Protein AF-A0A8J4M2N2-F1 (afdb_monomer_lite)

Radius of gyration: 11.36 Å; chains: 1; bounding box: 22×30×27 Å

InterPro domains:
  IPR025549 YjzC-like protein [PF14168] (2-44)

Structure (mmCIF, N/CA/C/O backbone):
data_AF-A0A8J4M2N2-F1
#
_entry.id   AF-A0A8J4M2N2-F1
#
loop_
_atom_site.group_PDB
_atom_site.id
_atom_site.type_symbol
_atom_site.label_atom_id
_atom_sit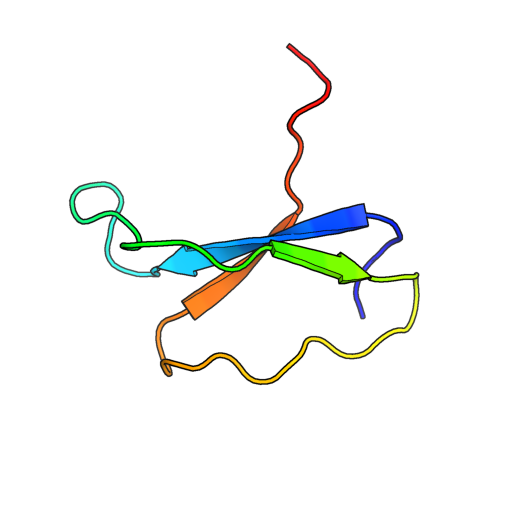e.label_alt_id
_atom_site.label_comp_id
_atom_site.label_asym_id
_atom_site.label_entity_id
_atom_site.label_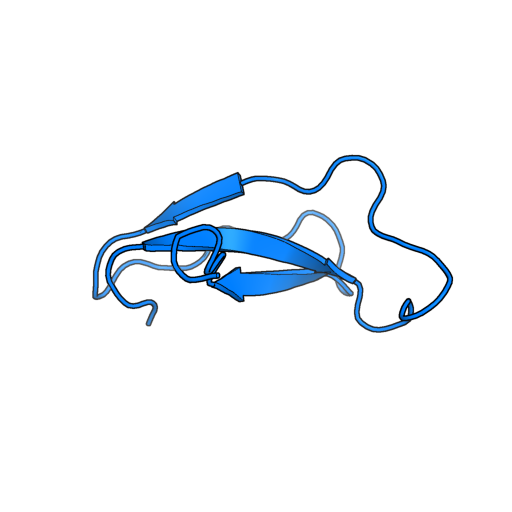seq_id
_atom_site.pdbx_PDB_ins_code
_atom_site.Cartn_x
_atom_site.Cartn_y
_atom_site.Cartn_z
_atom_site.occupancy
_atom_site.B_iso_or_equiv
_atom_site.auth_seq_id
_atom_site.auth_comp_id
_atom_site.auth_asym_id
_atom_site.auth_atom_id
_atom_site.pdbx_PDB_model_num
ATOM 1 N N . MET A 1 1 ? 2.168 -0.980 10.473 1.00 70.44 1 MET A N 1
ATOM 2 C CA . MET A 1 1 ? 0.772 -0.518 10.359 1.00 70.44 1 MET A CA 1
ATOM 3 C C . MET A 1 1 ? 0.735 0.753 9.516 1.00 70.44 1 MET A C 1
ATOM 5 O O . MET A 1 1 ? 1.562 1.626 9.770 1.00 70.44 1 MET A O 1
ATOM 9 N N . PRO A 1 2 ? -0.134 0.836 8.497 1.00 79.00 2 PRO A N 1
ATOM 10 C CA . PRO A 1 2 ? -0.359 2.024 7.684 1.00 79.00 2 PRO A CA 1
ATOM 11 C C . PRO A 1 2 ? -1.003 3.140 8.515 1.00 79.00 2 PRO A C 1
ATOM 13 O O . PRO A 1 2 ? -1.518 2.908 9.610 1.00 79.00 2 PRO A O 1
ATOM 16 N N . ASN A 1 3 ? -0.951 4.353 7.975 1.00 84.06 3 ASN A N 1
ATOM 17 C CA . ASN A 1 3 ? -1.788 5.474 8.388 1.00 84.06 3 ASN A CA 1
ATOM 18 C C . ASN A 1 3 ? -2.980 5.559 7.425 1.00 84.06 3 ASN A C 1
ATOM 20 O O . ASN A 1 3 ? -2.927 4.978 6.345 1.00 84.06 3 ASN A O 1
ATOM 24 N N . ASN A 1 4 ? -4.018 6.317 7.787 1.00 85.94 4 ASN A N 1
ATOM 25 C CA . ASN A 1 4 ? -5.132 6.581 6.875 1.00 85.94 4 ASN A CA 1
ATOM 26 C C . ASN A 1 4 ? -4.609 7.176 5.561 1.00 85.94 4 ASN A C 1
ATOM 28 O O . ASN A 1 4 ? -3.994 8.246 5.576 1.00 85.94 4 ASN A O 1
ATOM 32 N N . GLY A 1 5 ? -4.865 6.501 4.444 1.00 88.31 5 GLY A N 1
ATOM 33 C CA . GLY A 1 5 ? -4.484 7.007 3.133 1.00 88.31 5 GLY A CA 1
ATOM 34 C C . GLY A 1 5 ? -4.564 5.976 2.019 1.00 88.31 5 GLY A C 1
ATOM 35 O O . GLY A 1 5 ? -4.800 4.788 2.243 1.00 88.31 5 GLY A O 1
ATOM 36 N N . THR A 1 6 ? -4.351 6.463 0.802 1.00 89.31 6 THR A N 1
ATOM 37 C CA . THR A 1 6 ? -4.226 5.630 -0.392 1.00 89.31 6 THR A CA 1
ATOM 38 C C . THR A 1 6 ? -2.767 5.254 -0.591 1.00 89.31 6 THR A C 1
ATOM 40 O O . THR A 1 6 ? -1.871 6.084 -0.454 1.00 89.31 6 THR A O 1
ATOM 43 N N . TYR A 1 7 ? -2.521 3.991 -0.892 1.00 87.56 7 TYR A N 1
ATOM 44 C CA . TYR A 1 7 ? -1.209 3.423 -1.140 1.00 87.56 7 TYR A CA 1
ATOM 45 C C . TYR A 1 7 ? -1.178 2.830 -2.540 1.00 87.56 7 TYR A C 1
ATOM 47 O O . TYR A 1 7 ? -2.146 2.197 -2.955 1.00 87.56 7 TYR A O 1
ATOM 55 N N . SER A 1 8 ? -0.048 2.974 -3.222 1.00 87.25 8 SER A N 1
ATOM 56 C CA . SER A 1 8 ? 0.193 2.371 -4.532 1.00 87.25 8 SER A CA 1
ATOM 57 C C . SER A 1 8 ? 1.384 1.422 -4.469 1.00 87.25 8 SER A C 1
ATOM 59 O O . SER A 1 8 ? 2.356 1.673 -3.744 1.00 87.25 8 SER A O 1
ATOM 61 N N . GLU A 1 9 ? 1.331 0.330 -5.226 1.00 85.69 9 GLU A N 1
ATOM 62 C CA . GLU A 1 9 ? 2.476 -0.568 -5.366 1.00 85.69 9 GLU A CA 1
ATOM 63 C C . GLU A 1 9 ? 3.621 0.109 -6.132 1.00 85.69 9 GLU A C 1
ATOM 65 O O . GLU A 1 9 ? 3.439 0.674 -7.209 1.00 85.69 9 GLU A O 1
ATOM 70 N N . VAL A 1 10 ? 4.834 0.000 -5.592 1.00 79.62 10 VAL A N 1
ATOM 71 C CA . VAL A 1 10 ? 6.080 0.437 -6.231 1.00 79.62 10 VAL A CA 1
ATOM 72 C C . VAL A 1 10 ? 7.085 -0.715 -6.267 1.00 79.62 10 VAL A C 1
ATOM 74 O O . VAL A 1 10 ? 7.171 -1.510 -5.331 1.00 79.62 10 VAL A O 1
ATOM 77 N N . GLY A 1 11 ? 7.841 -0.829 -7.359 1.00 73.94 11 GLY A N 1
ATOM 78 C CA . GLY A 1 11 ? 8.868 -1.855 -7.541 1.00 73.94 11 GLY A CA 1
ATOM 79 C C . GLY A 1 11 ? 10.222 -1.397 -7.002 1.00 73.94 11 GLY A C 1
ATOM 80 O O . GLY A 1 11 ? 10.618 -0.253 -7.207 1.00 73.94 11 GLY A O 1
ATOM 81 N N . GLU A 1 12 ? 10.959 -2.291 -6.339 1.00 61.97 12 GLU A N 1
ATOM 82 C CA . GLU A 1 12 ? 12.236 -1.956 -5.683 1.00 61.97 12 GLU A CA 1
ATOM 83 C C . GLU A 1 12 ? 13.388 -1.641 -6.661 1.00 61.97 12 GLU A C 1
ATOM 85 O O . GLU A 1 12 ? 14.296 -0.883 -6.330 1.00 61.97 12 GLU A O 1
ATOM 90 N N . ARG A 1 13 ? 13.355 -2.179 -7.890 1.00 56.38 13 ARG A N 1
ATOM 91 C CA . ARG A 1 13 ? 14.478 -2.110 -8.851 1.00 56.38 13 ARG A CA 1
ATOM 92 C C . ARG A 1 13 ? 14.391 -1.022 -9.919 1.00 56.38 13 ARG A C 1
ATOM 94 O O . ARG A 1 13 ? 15.189 -1.011 -10.850 1.00 56.38 13 ARG A O 1
ATOM 101 N N . ALA A 1 14 ? 13.432 -0.113 -9.829 1.00 49.12 14 ALA A N 1
ATOM 102 C CA . ALA A 1 14 ? 12.967 0.544 -11.036 1.00 49.12 14 ALA A CA 1
ATOM 103 C C . ALA A 1 14 ? 12.733 2.048 -10.881 1.00 49.12 14 ALA A C 1
ATOM 105 O O . ALA A 1 14 ? 11.660 2.538 -11.206 1.00 49.12 14 ALA A O 1
ATOM 106 N N . PHE A 1 15 ? 13.778 2.807 -10.537 1.00 51.56 15 PHE A N 1
ATOM 107 C CA . PHE A 1 15 ? 13.823 4.214 -10.966 1.00 51.56 15 PHE A CA 1
ATOM 108 C C . PHE A 1 15 ? 13.718 4.342 -12.505 1.00 51.56 15 PHE A C 1
ATOM 110 O O . PHE A 1 15 ? 13.354 5.402 -12.992 1.00 51.56 15 PHE A O 1
ATOM 117 N N . HIS A 1 16 ? 13.991 3.260 -13.257 1.00 53.25 16 HIS A N 1
ATOM 118 C CA . HIS A 1 16 ? 13.959 3.221 -14.726 1.00 53.25 16 HIS A CA 1
ATOM 119 C C . HIS A 1 16 ? 13.009 2.174 -15.349 1.00 53.25 16 HIS A C 1
ATOM 121 O O . HIS A 1 16 ? 12.783 2.226 -16.550 1.00 53.25 16 HIS A O 1
ATOM 127 N N . MET A 1 17 ? 12.451 1.224 -14.584 1.00 58.00 17 MET A N 1
ATOM 128 C CA . MET A 1 17 ? 11.693 0.071 -15.133 1.00 58.00 17 MET A CA 1
ATOM 129 C C . MET A 1 17 ? 10.201 0.022 -14.749 1.00 58.00 17 MET A C 1
ATOM 131 O O . MET A 1 17 ? 9.527 -0.933 -15.116 1.00 58.00 17 MET A O 1
ATOM 135 N N . GLY A 1 18 ? 9.685 1.038 -14.040 1.00 59.34 18 GLY A N 1
ATOM 136 C CA . GLY A 1 18 ? 8.277 1.159 -13.641 1.00 59.34 18 GLY A CA 1
ATOM 137 C C . GLY A 1 18 ? 7.673 -0.042 -12.889 1.00 59.34 18 GLY A C 1
ATOM 138 O O . GLY A 1 18 ? 8.289 -1.085 -12.685 1.00 59.34 18 GLY A O 1
ATOM 139 N N . VAL A 1 19 ? 6.428 0.116 -12.443 1.00 64.81 19 VAL A N 1
ATOM 140 C CA . VAL A 1 19 ? 5.515 -1.007 -12.189 1.00 64.81 19 VAL A CA 1
ATOM 141 C C . VAL A 1 19 ? 4.486 -0.937 -13.303 1.00 64.81 19 VAL A C 1
ATOM 143 O O . VAL A 1 19 ? 3.832 0.092 -13.449 1.00 64.81 19 VAL A O 1
ATOM 146 N N . ASN A 1 20 ? 4.358 -1.995 -14.103 1.00 65.19 20 ASN A N 1
ATOM 147 C CA . ASN A 1 20 ? 3.249 -2.091 -15.047 1.00 65.19 20 ASN A CA 1
ATOM 148 C C . ASN A 1 20 ? 1.966 -2.336 -14.247 1.00 65.19 20 ASN A C 1
ATOM 150 O O . ASN A 1 20 ? 1.889 -3.338 -13.533 1.00 65.19 20 ASN A O 1
ATOM 154 N N . ASP A 1 21 ? 1.019 -1.404 -14.367 1.00 72.56 21 ASP A N 1
ATOM 155 C CA . ASP A 1 21 ? -0.282 -1.397 -13.687 1.00 72.56 21 ASP A CA 1
ATOM 156 C C . ASP A 1 21 ? -0.179 -1.507 -12.146 1.00 72.56 21 ASP A C 1
ATOM 158 O O . ASP A 1 21 ? -0.370 -2.582 -11.564 1.00 72.56 21 ASP A O 1
ATOM 162 N N . PRO A 1 22 ? 0.221 -0.420 -11.454 1.00 76.62 22 PRO A N 1
ATOM 163 C CA . PRO A 1 22 ? 0.343 -0.433 -10.002 1.00 76.62 22 PRO A CA 1
ATOM 164 C C . PRO A 1 22 ? -1.034 -0.566 -9.343 1.00 76.62 22 PRO A C 1
ATOM 166 O O . PRO A 1 22 ? -1.951 0.213 -9.616 1.00 76.62 22 PRO A O 1
ATOM 169 N N . GLN A 1 23 ? -1.173 -1.514 -8.413 1.00 82.62 23 GLN A N 1
ATOM 170 C CA . GLN A 1 23 ? -2.388 -1.605 -7.609 1.00 82.62 23 GLN A CA 1
ATOM 171 C C . GLN A 1 23 ? -2.477 -0.436 -6.630 1.00 82.62 23 GLN A C 1
ATOM 173 O O . GLN A 1 23 ? -1.462 0.009 -6.091 1.00 82.62 23 GLN A O 1
ATOM 178 N N . HIS A 1 24 ? -3.705 0.017 -6.380 1.00 86.00 24 HIS A N 1
ATOM 179 C CA . HIS A 1 24 ? -4.028 1.071 -5.425 1.00 86.00 24 HIS A CA 1
ATOM 180 C C . HIS A 1 24 ? -4.932 0.508 -4.330 1.00 86.00 24 HIS A C 1
ATOM 182 O O . HIS A 1 24 ? -5.923 -0.158 -4.627 1.00 86.00 24 HIS A O 1
ATOM 188 N N . VAL A 1 25 ? -4.608 0.782 -3.068 1.00 87.19 25 VAL A N 1
ATOM 189 C CA . VAL A 1 25 ? -5.394 0.346 -1.907 1.00 87.19 25 VAL A CA 1
ATOM 190 C C . VAL A 1 25 ? -5.577 1.497 -0.931 1.00 87.19 25 VAL A C 1
ATOM 192 O O . VAL A 1 25 ? -4.636 2.230 -0.636 1.00 87.19 25 VAL A O 1
ATOM 195 N N . THR A 1 26 ? -6.786 1.661 -0.405 1.00 89.25 26 THR A N 1
ATOM 196 C CA . THR A 1 26 ? -7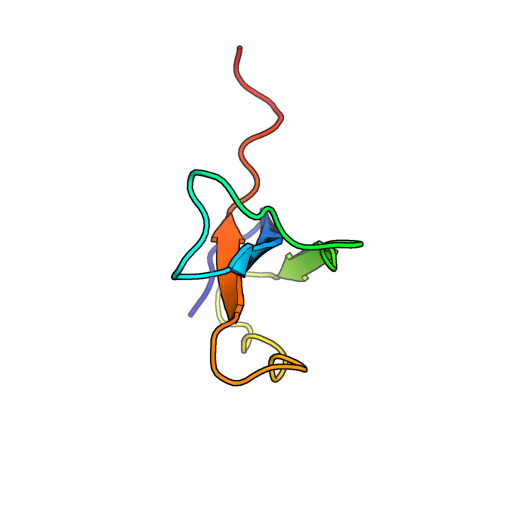.057 2.610 0.679 1.00 89.25 26 THR A CA 1
ATOM 197 C C . THR A 1 26 ? -7.033 1.852 1.995 1.00 89.25 26 THR A C 1
ATOM 199 O O . THR A 1 26 ? -7.792 0.904 2.172 1.00 89.25 26 THR A O 1
ATOM 202 N N . LEU A 1 27 ? -6.148 2.260 2.902 1.00 88.44 27 LEU A N 1
ATOM 203 C CA . LEU A 1 27 ? -5.958 1.620 4.201 1.00 88.44 27 LEU A CA 1
ATOM 204 C C . LEU A 1 27 ? -6.239 2.619 5.319 1.00 88.44 27 LEU A C 1
ATOM 206 O O . LEU A 1 27 ? -5.937 3.811 5.198 1.00 88.44 27 LEU A O 1
ATOM 210 N N . GLN A 1 28 ? -6.800 2.126 6.416 1.00 88.06 28 GLN A N 1
ATOM 211 C CA . GLN A 1 28 ? -6.972 2.862 7.659 1.00 88.06 28 GLN A CA 1
ATOM 212 C C . GLN A 1 28 ? -5.832 2.567 8.636 1.00 88.06 28 GLN A C 1
ATOM 214 O O . GLN A 1 28 ? -5.071 1.605 8.515 1.00 88.06 28 GLN A O 1
ATOM 219 N N . LYS A 1 29 ? -5.679 3.435 9.632 1.00 85.12 29 LYS A N 1
ATOM 220 C CA . LYS A 1 29 ? -4.650 3.327 10.654 1.00 85.12 29 LYS A CA 1
ATOM 221 C C . LYS A 1 29 ? -4.854 2.043 11.448 1.00 85.12 29 LYS A C 1
ATOM 223 O O . LYS A 1 29 ? -5.852 1.898 12.143 1.00 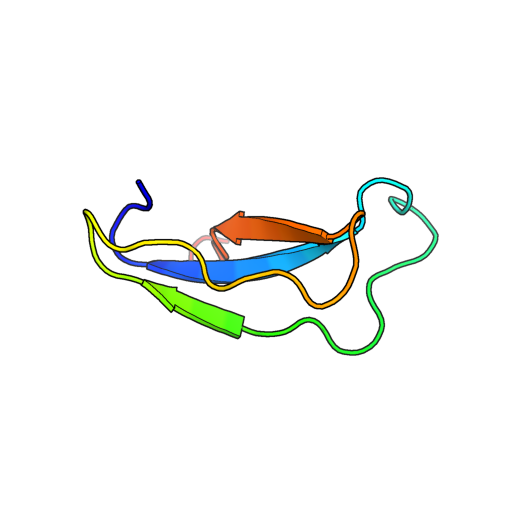85.12 29 LYS A O 1
ATOM 228 N N . GLY A 1 30 ? -3.849 1.174 11.412 1.00 86.88 30 GLY A N 1
ATOM 229 C CA . GLY A 1 30 ? -3.907 -0.128 12.081 1.00 86.88 30 GLY A CA 1
ATOM 230 C C . GLY A 1 30 ? -4.280 -1.292 11.165 1.00 86.88 30 GLY A C 1
ATOM 231 O O . GLY A 1 30 ? -4.177 -2.430 11.612 1.00 86.88 30 GLY A O 1
ATOM 232 N N . ASP A 1 31 ? -4.622 -1.038 9.898 1.00 87.69 31 ASP A N 1
ATOM 233 C CA . ASP A 1 31 ? -4.876 -2.110 8.935 1.00 87.69 31 ASP A CA 1
ATOM 234 C C . ASP A 1 31 ? -3.607 -2.907 8.605 1.00 87.69 31 ASP A C 1
ATOM 236 O O . ASP A 1 31 ? -2.474 -2.510 8.892 1.00 87.69 31 ASP A O 1
ATOM 240 N N . THR A 1 32 ? -3.785 -4.059 7.969 1.00 86.06 32 THR A N 1
ATOM 241 C CA . THR A 1 32 ? -2.665 -4.837 7.432 1.00 86.06 32 THR A CA 1
ATOM 242 C C . THR A 1 32 ? -2.536 -4.569 5.941 1.00 86.06 32 THR A C 1
ATOM 244 O O . THR A 1 32 ? -3.533 -4.497 5.225 1.00 86.06 32 THR A O 1
ATOM 247 N N . PHE A 1 33 ? -1.302 -4.418 5.461 1.00 84.94 33 PHE A N 1
ATOM 248 C CA . PHE A 1 33 ? -1.062 -4.326 4.027 1.00 84.94 33 PHE A CA 1
ATOM 249 C C . PHE A 1 33 ? -1.464 -5.643 3.353 1.00 84.94 33 PHE A C 1
ATOM 251 O O . PHE A 1 33 ? -1.079 -6.706 3.849 1.00 84.94 33 PHE A O 1
ATOM 258 N N . PRO A 1 34 ? -2.196 -5.601 2.229 1.00 83.50 34 PRO A N 1
ATOM 259 C CA . PRO A 1 34 ? -2.493 -6.811 1.488 1.00 83.50 34 PRO A CA 1
ATOM 260 C C . PRO A 1 34 ? -1.197 -7.436 0.952 1.00 83.50 34 PRO A C 1
ATOM 262 O O . PRO A 1 34 ? -0.205 -6.723 0.728 1.00 83.50 34 PRO A O 1
ATOM 265 N N . PRO A 1 35 ? -1.186 -8.767 0.763 1.00 78.75 35 PRO A N 1
ATOM 266 C CA . PRO A 1 35 ? -0.038 -9.454 0.198 1.00 78.75 35 PRO A CA 1
ATOM 267 C C . PRO A 1 35 ? 0.262 -8.875 -1.181 1.00 78.75 35 PRO A C 1
ATOM 269 O O . PRO A 1 35 ? -0.631 -8.715 -2.013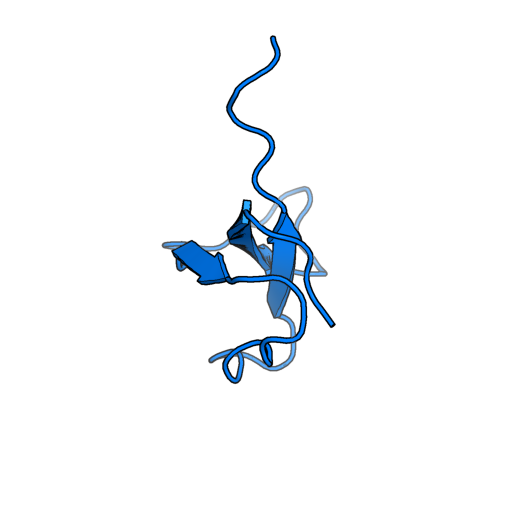 1.00 78.75 35 PRO A O 1
ATOM 272 N N . THR A 1 36 ? 1.526 -8.549 -1.420 1.00 72.50 36 THR A N 1
ATOM 273 C CA . THR A 1 36 ? 1.950 -8.103 -2.739 1.00 72.50 36 THR A CA 1
ATOM 274 C C . THR A 1 36 ? 1.984 -9.294 -3.688 1.00 72.50 36 THR A C 1
ATOM 276 O O . THR A 1 36 ? 2.395 -10.398 -3.332 1.00 72.50 36 THR A O 1
ATOM 279 N N . THR A 1 37 ? 1.554 -9.075 -4.927 1.00 65.56 37 THR A N 1
ATOM 280 C CA . THR A 1 37 ? 1.521 -10.127 -5.962 1.00 65.56 37 THR A CA 1
ATOM 281 C C . THR A 1 37 ? 2.918 -10.526 -6.451 1.00 65.56 37 THR A C 1
ATOM 283 O O . THR A 1 37 ? 3.083 -11.526 -7.144 1.00 65.56 37 THR A O 1
ATOM 286 N N . ASN A 1 38 ? 3.945 -9.755 -6.085 1.00 65.88 38 ASN A N 1
ATOM 287 C CA . ASN A 1 38 ? 5.333 -9.964 -6.466 1.00 65.88 38 ASN A CA 1
ATOM 288 C C . ASN A 1 38 ? 6.238 -9.612 -5.276 1.00 65.88 38 ASN A C 1
ATOM 290 O O . ASN A 1 38 ? 6.103 -8.535 -4.691 1.00 65.88 38 ASN A O 1
ATOM 294 N N . GLN A 1 39 ? 7.179 -10.504 -4.951 1.00 65.25 39 GLN A N 1
ATOM 295 C CA . GLN A 1 39 ? 8.091 -10.394 -3.802 1.00 65.25 39 GLN A CA 1
ATOM 296 C C . GLN A 1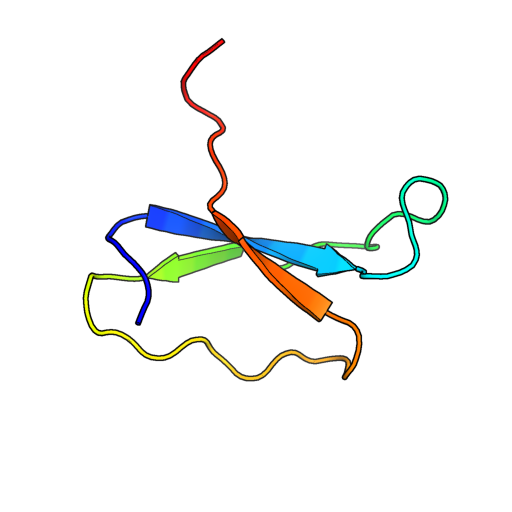 39 ? 8.915 -9.091 -3.782 1.00 65.25 39 GLN A C 1
ATOM 298 O O . GLN A 1 39 ? 9.393 -8.694 -2.725 1.00 65.25 39 GLN A O 1
ATOM 303 N N . ASN A 1 40 ? 9.026 -8.389 -4.917 1.00 71.31 40 ASN A N 1
ATOM 304 C CA . ASN A 1 40 ? 9.768 -7.130 -5.047 1.00 71.31 40 ASN A CA 1
ATOM 305 C C . ASN A 1 40 ? 8.888 -5.861 -5.031 1.00 71.31 40 ASN A C 1
ATOM 307 O O . ASN A 1 40 ? 9.391 -4.767 -5.315 1.00 71.31 40 ASN A O 1
ATOM 311 N N . ARG A 1 41 ? 7.577 -5.977 -4.770 1.00 76.12 41 ARG A N 1
ATOM 312 C CA . ARG A 1 41 ? 6.664 -4.826 -4.648 1.00 76.12 41 ARG A CA 1
ATOM 313 C C . ARG A 1 41 ? 6.583 -4.355 -3.196 1.00 76.12 41 ARG A C 1
ATOM 315 O O . ARG A 1 41 ? 6.560 -5.161 -2.269 1.00 76.12 41 ARG A O 1
ATOM 322 N N . LYS A 1 42 ? 6.521 -3.037 -3.003 1.00 80.00 42 LYS A N 1
ATOM 323 C CA . LYS A 1 42 ? 6.293 -2.372 -1.712 1.00 80.00 42 LYS A CA 1
ATOM 324 C C . LYS A 1 42 ? 5.122 -1.406 -1.838 1.00 80.00 42 LYS A C 1
ATOM 326 O O . LYS A 1 42 ? 4.932 -0.805 -2.889 1.00 80.00 42 LYS A O 1
ATOM 331 N N . TRP A 1 43 ? 4.373 -1.211 -0.759 1.00 85.31 43 TRP A N 1
ATOM 332 C CA . TRP A 1 43 ? 3.317 -0.201 -0.698 1.00 85.31 43 TRP A CA 1
ATOM 333 C C . TRP A 1 43 ? 3.913 1.164 -0.354 1.00 85.31 43 TRP A C 1
ATOM 335 O O . TRP A 1 43 ? 4.550 1.324 0.690 1.00 85.31 43 TRP A O 1
ATOM 345 N N . LYS A 1 44 ? 3.703 2.164 -1.213 1.00 85.19 44 LYS A N 1
ATOM 346 C CA . LYS A 1 44 ? 4.084 3.556 -0.954 1.00 85.19 44 LYS A CA 1
ATOM 347 C C . LYS A 1 44 ? 2.824 4.387 -0.778 1.00 85.19 44 LYS A C 1
ATOM 349 O O . LYS A 1 44 ? 1.903 4.263 -1.574 1.00 85.19 44 LYS A O 1
ATOM 354 N N . LEU A 1 45 ? 2.790 5.226 0.258 1.00 85.06 45 LEU A N 1
ATOM 355 C CA . LEU A 1 45 ? 1.700 6.182 0.437 1.00 85.06 45 LEU A CA 1
ATOM 356 C C . LEU A 1 45 ? 1.659 7.099 -0.786 1.00 85.06 45 LEU A C 1
ATOM 358 O O . LEU A 1 45 ? 2.639 7.803 -1.060 1.00 85.06 45 LEU A O 1
ATOM 362 N N . ASP A 1 46 ? 0.538 7.075 -1.489 1.00 80.75 46 ASP A N 1
ATOM 363 C CA . ASP A 1 46 ? 0.277 7.991 -2.575 1.00 80.75 46 ASP A CA 1
ATOM 364 C C . ASP A 1 46 ? -0.009 9.369 -1.976 1.00 80.75 46 ASP A C 1
ATOM 366 O O . ASP A 1 46 ? -0.951 9.568 -1.209 1.00 80.75 46 ASP A O 1
ATOM 370 N N . ARG A 1 47 ? 0.881 10.319 -2.263 1.00 74.44 47 ARG A N 1
ATOM 371 C CA . ARG A 1 47 ? 0.759 11.709 -1.813 1.00 74.44 47 ARG A CA 1
ATOM 372 C C . ARG A 1 47 ? 0.198 12.612 -2.913 1.00 74.44 47 ARG A C 1
ATOM 374 O O . ARG A 1 47 ? 0.346 13.829 -2.791 1.00 74.44 47 ARG A O 1
ATOM 381 N N . GLN A 1 48 ? -0.407 12.057 -3.971 1.00 61.31 48 GLN A N 1
ATOM 382 C CA . GLN A 1 48 ? -1.157 12.831 -4.967 1.00 61.31 48 GLN A CA 1
ATOM 383 C C . GLN A 1 48 ? -2.218 13.680 -4.251 1.00 61.31 48 GLN A C 1
ATOM 385 O O . GLN A 1 48 ? -3.246 13.187 -3.802 1.00 61.31 48 GLN A O 1
ATOM 390 N N . GLY A 1 49 ? -1.910 14.961 -4.048 1.00 50.34 49 GLY A N 1
ATOM 391 C CA . GLY A 1 49 ? -2.700 15.853 -3.201 1.00 50.34 49 GLY A CA 1
ATOM 392 C C . GLY A 1 49 ? -1.949 17.049 -2.614 1.00 50.34 49 GLY A C 1
ATOM 393 O O . GLY A 1 49 ? -2.589 17.909 -2.019 1.00 50.34 49 GLY A O 1
ATOM 394 N N . LYS A 1 50 ? -0.623 17.157 -2.774 1.00 43.31 50 LYS A N 1
ATOM 395 C CA . LYS A 1 50 ? 0.096 18.425 -2.560 1.00 43.31 50 LYS A CA 1
ATOM 396 C C . LYS A 1 50 ? 1.191 18.615 -3.603 1.00 43.31 50 LYS A C 1
ATOM 398 O O . LYS A 1 50 ? 2.318 18.173 -3.388 1.00 43.31 50 LYS A O 1
ATOM 403 N N . HIS A 1 51 ? 0.847 19.276 -4.701 1.00 37.62 51 HIS A N 1
ATOM 404 C CA . HIS A 1 51 ? 1.801 20.054 -5.476 1.00 37.62 51 HIS A CA 1
ATOM 405 C C . HIS A 1 51 ? 1.196 21.407 -5.822 1.00 37.62 51 HIS A C 1
ATOM 407 O O . HIS A 1 51 ? -0.043 21.447 -5.996 1.00 37.62 51 HIS A O 1
#

Organism: NCBI:txid1572762

Secondary structure (DSSP, 8-state):
-PPSEEEEEEETT-TTT--SS--EEEE-TTPPPPPPSSTTEEEEE--TT--

Sequence (51 aa):
MPNNGTYSEVGERAFHMGVNDPQHVTLQKGDTFPPTTNQNRKWKLDRQGKH

Foldseek 3Di:
DDDFAKWWKFFPPPPPPTDDDIDIDGDHPPDDDPDDPDPRIDIDGDPVDDD

pLDDT: mean 74.4, std 13.61, range [37.62, 89.31]